Protein AF-A0A1S3Z7E6-F1 (afdb_monomer_lite)

pLDDT: mean 79.4, std 13.24, range [49.0, 94.94]

Radius of gyration: 28.26 Å; chains: 1; bounding box: 46×50×92 Å

Sequence (152 aa):
MVGDGINDTAALASAHVGIAIGGGVGAASDVSSIVLMNDRLSQLLDALELSRLTMKTVKQNLWWAFGYNIVGIPVAAGVLLPSTGTMLTPSIAGALMGLSSIGVMTNSLLLRLKFQSRQKEIHGPSVIVEIPSDASNSLNQEKLRHPYPTSR

Structure (mmCIF, N/CA/C/O backbone):
data_AF-A0A1S3Z7E6-F1
#
_entry.id   AF-A0A1S3Z7E6-F1
#
loop_
_atom_site.group_PDB
_atom_site.id
_atom_site.type_symbol
_atom_site.label_atom_id
_atom_site.label_alt_id
_atom_site.label_comp_id
_atom_site.label_asym_id
_atom_site.label_entity_id
_atom_site.label_seq_id
_atom_site.pdbx_PDB_ins_code
_atom_site.Cartn_x
_atom_site.Cartn_y
_atom_site.Cartn_z
_atom_site.occupancy
_atom_site.B_iso_or_equiv
_atom_site.auth_seq_id
_atom_site.auth_comp_id
_atom_site.auth_asym_id
_atom_site.auth_atom_id
_atom_site.pdbx_PDB_model_num
ATOM 1 N N . MET A 1 1 ? 2.845 3.544 -19.612 1.00 90.94 1 MET A N 1
ATOM 2 C CA . MET A 1 1 ? 3.680 3.335 -20.812 1.00 90.94 1 MET A CA 1
ATOM 3 C C . MET A 1 1 ? 5.091 3.013 -20.360 1.00 90.94 1 MET A C 1
ATOM 5 O O . MET A 1 1 ? 5.475 3.490 -19.299 1.00 90.94 1 MET A O 1
ATOM 9 N N . VAL A 1 2 ? 5.823 2.196 -21.116 1.00 91.75 2 VAL A N 1
ATOM 10 C CA . VAL A 1 2 ? 7.217 1.836 -20.827 1.00 91.75 2 VAL A CA 1
ATOM 11 C C . VAL A 1 2 ? 8.052 2.182 -22.054 1.00 91.75 2 VAL A C 1
ATOM 13 O O . VAL A 1 2 ? 7.619 1.853 -23.155 1.00 91.75 2 VAL A O 1
ATOM 16 N N . GLY A 1 3 ? 9.190 2.844 -21.872 1.00 90.00 3 GLY A N 1
ATOM 17 C CA . GLY A 1 3 ? 10.064 3.261 -22.971 1.00 90.00 3 GLY A CA 1
ATOM 18 C C . GLY A 1 3 ? 11.468 3.606 -22.485 1.00 90.00 3 GLY A C 1
ATOM 19 O O . GLY A 1 3 ? 11.727 3.622 -21.282 1.00 90.00 3 GLY A O 1
ATOM 20 N N . ASP A 1 4 ? 12.376 3.880 -23.414 1.00 86.69 4 ASP A N 1
ATOM 21 C CA . ASP A 1 4 ? 13.733 4.369 -23.113 1.00 86.69 4 ASP A CA 1
ATOM 22 C C . ASP A 1 4 ? 13.773 5.898 -22.912 1.00 86.69 4 ASP A C 1
ATOM 24 O O . ASP A 1 4 ? 14.660 6.431 -22.249 1.00 86.69 4 ASP A O 1
ATOM 28 N N . GLY 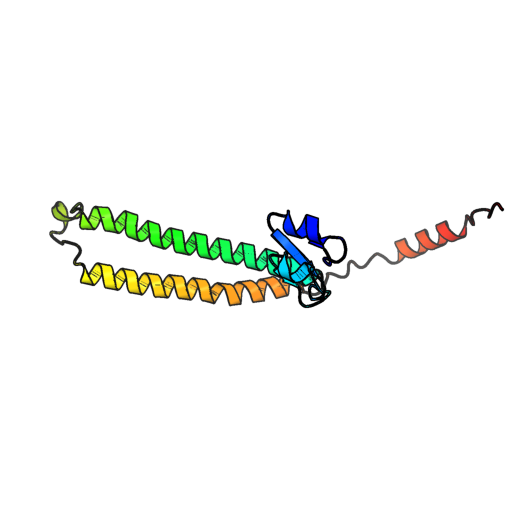A 1 5 ? 12.759 6.587 -23.449 1.00 83.88 5 GLY A N 1
ATOM 29 C CA . GLY A 1 5 ? 12.562 8.032 -23.406 1.00 83.88 5 GLY A CA 1
ATOM 30 C C . GLY A 1 5 ? 13.501 8.837 -24.310 1.00 83.88 5 GLY A C 1
ATOM 31 O O . GLY A 1 5 ? 13.719 10.021 -24.059 1.00 83.88 5 GLY A O 1
ATOM 32 N N . ILE A 1 6 ? 14.010 8.224 -25.386 1.00 83.44 6 ILE A N 1
ATOM 33 C CA . ILE A 1 6 ? 14.637 8.955 -26.500 1.00 83.44 6 ILE A CA 1
ATOM 34 C C . ILE A 1 6 ? 13.552 9.443 -27.466 1.00 83.44 6 ILE A C 1
ATOM 36 O O . ILE A 1 6 ? 13.448 10.635 -27.743 1.00 83.44 6 ILE A O 1
ATOM 40 N N . ASN A 1 7 ? 12.711 8.520 -27.941 1.00 88.00 7 ASN A N 1
ATOM 41 C CA . ASN A 1 7 ? 11.605 8.817 -28.866 1.00 88.00 7 ASN A CA 1
ATOM 42 C C . ASN A 1 7 ? 10.231 8.773 -28.180 1.00 88.00 7 ASN A C 1
ATOM 44 O O . ASN A 1 7 ? 9.234 9.259 -28.712 1.00 88.00 7 ASN A O 1
ATOM 48 N N . ASP A 1 8 ? 10.197 8.224 -26.969 1.00 90.44 8 ASP A N 1
ATOM 49 C CA . ASP A 1 8 ? 8.975 7.873 -26.253 1.00 90.44 8 ASP A CA 1
ATOM 50 C C . ASP A 1 8 ? 8.548 8.934 -25.226 1.00 90.44 8 ASP A C 1
ATOM 52 O O . ASP A 1 8 ? 7.542 8.774 -24.540 1.00 90.44 8 ASP A O 1
ATOM 56 N N . THR A 1 9 ? 9.284 10.040 -25.108 1.00 89.75 9 THR A N 1
ATOM 57 C CA . THR A 1 9 ? 9.144 11.045 -24.038 1.00 89.75 9 THR A CA 1
ATOM 58 C C . THR A 1 9 ? 7.748 11.651 -23.954 1.00 89.75 9 THR A C 1
ATOM 60 O O . THR A 1 9 ? 7.174 11.724 -22.870 1.00 89.75 9 THR A O 1
ATOM 63 N N . ALA A 1 10 ? 7.161 12.048 -25.088 1.00 91.25 10 ALA A N 1
ATOM 64 C CA . ALA A 1 10 ? 5.819 12.635 -25.103 1.00 91.25 10 ALA A CA 1
ATOM 65 C C . ALA A 1 10 ? 4.762 11.636 -24.616 1.00 91.25 10 ALA A C 1
ATOM 67 O O . ALA A 1 10 ? 3.853 11.985 -23.860 1.00 91.25 10 ALA A O 1
ATOM 68 N N . ALA A 1 11 ? 4.905 10.372 -25.008 1.00 92.69 11 ALA A N 1
ATOM 69 C CA . ALA A 1 11 ? 3.946 9.354 -24.637 1.00 92.69 11 ALA A CA 1
ATOM 70 C C . ALA A 1 11 ? 4.205 8.808 -23.208 1.00 92.69 11 ALA A C 1
ATOM 72 O O . ALA A 1 11 ? 3.237 8.519 -22.501 1.00 92.69 11 ALA A O 1
ATOM 73 N N . LEU A 1 12 ? 5.451 8.832 -22.701 1.00 92.75 12 LEU A N 1
ATOM 74 C CA . LEU A 1 12 ? 5.775 8.664 -21.274 1.00 92.75 12 LEU A CA 1
ATOM 75 C C . LEU A 1 12 ? 5.132 9.759 -20.413 1.00 92.75 12 LEU A C 1
ATOM 77 O O . LEU A 1 12 ? 4.505 9.428 -19.410 1.00 92.75 12 LEU A O 1
ATOM 81 N N . ALA A 1 13 ? 5.231 11.025 -20.830 1.00 91.75 13 ALA A N 1
ATOM 82 C CA . ALA A 1 13 ? 4.648 12.168 -20.124 1.00 91.75 13 ALA A CA 1
ATOM 83 C C . ALA A 1 13 ? 3.111 1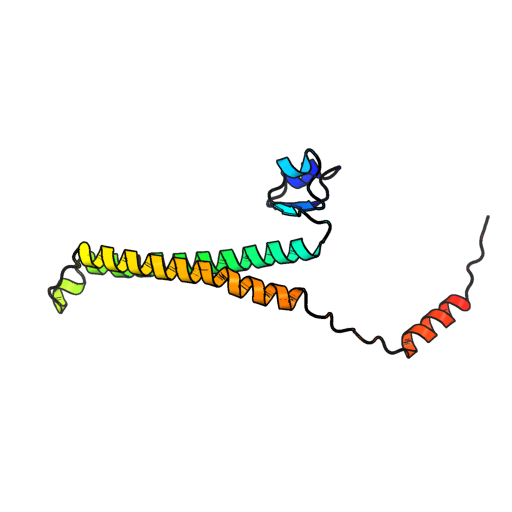2.126 -20.094 1.00 91.75 13 ALA A C 1
ATOM 85 O O . ALA A 1 13 ? 2.490 12.530 -19.115 1.00 91.75 13 ALA A O 1
ATOM 86 N N . SER A 1 14 ? 2.484 11.626 -21.164 1.00 94.38 14 SER A N 1
ATOM 87 C CA . SER A 1 14 ? 1.022 11.505 -21.249 1.00 94.38 14 SER A CA 1
ATOM 88 C C . SER A 1 14 ? 0.447 10.302 -20.491 1.00 94.38 14 SER A C 1
ATOM 90 O O . SER A 1 14 ? -0.767 10.198 -20.306 1.00 94.38 14 SER A O 1
ATOM 92 N N . ALA A 1 15 ? 1.290 9.350 -20.088 1.00 94.94 15 ALA A N 1
ATOM 93 C CA . ALA A 1 15 ? 0.827 8.126 -19.460 1.00 94.94 15 ALA A CA 1
ATOM 94 C C . ALA A 1 15 ? 0.437 8.362 -17.995 1.00 94.94 15 ALA A C 1
ATOM 96 O O . ALA A 1 15 ? 1.132 9.051 -17.260 1.00 94.94 15 ALA A O 1
ATOM 97 N N . HIS A 1 16 ? -0.604 7.662 -17.527 1.00 94.81 16 HIS A N 1
ATOM 98 C CA . HIS A 1 16 ? -0.959 7.631 -16.098 1.00 94.81 16 HIS A CA 1
ATOM 99 C C . HIS A 1 16 ? 0.220 7.226 -15.202 1.00 94.81 16 HIS A C 1
ATOM 101 O O . HIS A 1 16 ? 0.338 7.689 -14.074 1.00 94.81 16 HIS A O 1
ATOM 107 N N . VAL A 1 17 ? 1.067 6.329 -15.715 1.00 94.25 17 VAL A N 1
ATOM 108 C CA . VAL A 1 17 ? 2.356 5.964 -15.130 1.00 94.25 17 VAL A CA 1
ATOM 109 C C . VAL A 1 17 ? 3.335 5.763 -16.288 1.00 94.25 17 VAL A C 1
ATOM 111 O O . VAL A 1 17 ? 3.174 4.831 -17.092 1.00 94.25 17 VAL A O 1
ATOM 114 N N . GLY A 1 18 ? 4.310 6.662 -16.407 1.00 93.62 18 GLY A N 1
ATOM 115 C CA . GLY A 1 18 ? 5.431 6.552 -17.342 1.00 93.62 18 GLY A CA 1
ATOM 116 C C . GLY A 1 18 ? 6.609 5.846 -16.675 1.00 93.62 18 GLY A C 1
ATOM 117 O O . GLY A 1 18 ? 7.004 6.236 -15.577 1.00 93.62 18 GLY A O 1
ATOM 118 N N . ILE A 1 19 ? 7.153 4.806 -17.312 1.00 93.25 19 ILE A N 1
ATOM 119 C CA . ILE A 1 19 ? 8.279 4.025 -16.785 1.00 93.25 19 ILE A CA 1
ATOM 120 C C . ILE A 1 19 ? 9.435 4.068 -17.785 1.00 93.25 19 ILE A C 1
ATOM 122 O O . ILE A 1 19 ? 9.308 3.537 -18.888 1.00 93.25 19 ILE A O 1
ATOM 126 N N . ALA A 1 20 ? 10.543 4.692 -17.394 1.00 92.50 20 ALA A N 1
ATOM 127 C CA . ALA A 1 20 ? 11.767 4.743 -18.186 1.00 92.50 20 ALA A CA 1
ATOM 128 C C . ALA A 1 20 ? 12.680 3.547 -17.862 1.00 92.50 20 ALA A C 1
ATOM 130 O O . ALA A 1 20 ? 12.816 3.175 -16.694 1.00 92.50 20 ALA A O 1
ATOM 131 N N . ILE A 1 21 ? 13.311 2.948 -18.875 1.00 89.38 21 ILE A N 1
ATOM 132 C CA . ILE A 1 21 ? 14.299 1.859 -18.732 1.00 89.38 21 ILE A CA 1
ATOM 133 C C . ILE A 1 21 ? 15.712 2.384 -19.034 1.00 89.38 21 ILE A C 1
ATOM 135 O O . ILE A 1 21 ? 15.865 3.355 -19.770 1.00 89.38 21 ILE A O 1
ATOM 139 N N . GLY A 1 22 ? 16.742 1.762 -18.450 1.00 79.62 22 GLY A N 1
ATOM 140 C CA . GLY A 1 22 ? 18.135 1.998 -18.850 1.00 79.62 22 GLY A CA 1
ATOM 141 C C . GLY A 1 22 ? 18.746 3.273 -18.288 1.00 79.62 22 GLY A C 1
ATOM 142 O O . GLY A 1 22 ? 19.600 3.891 -18.915 1.00 79.62 22 GLY A O 1
ATOM 143 N N . GLY A 1 23 ? 18.292 3.695 -17.105 1.00 70.50 23 GLY A N 1
ATOM 144 C CA . GLY A 1 23 ? 18.806 4.883 -16.425 1.00 70.50 23 GLY A CA 1
ATOM 145 C C . GLY A 1 23 ? 18.155 6.200 -16.849 1.00 70.50 23 GLY A C 1
ATOM 146 O O . GLY A 1 23 ? 18.430 7.210 -16.210 1.00 70.50 23 GLY A O 1
ATOM 147 N N . GLY A 1 24 ? 17.263 6.193 -17.851 1.00 66.44 24 GLY A N 1
ATOM 148 C CA . GLY A 1 24 ? 16.477 7.364 -18.252 1.00 66.44 24 GLY A CA 1
ATOM 149 C C . GLY A 1 24 ? 17.355 8.537 -18.684 1.00 66.44 24 GLY A C 1
ATOM 150 O O . GLY A 1 24 ? 17.406 9.561 -18.013 1.00 66.44 24 GLY A O 1
ATOM 151 N N . VAL A 1 25 ? 18.077 8.391 -19.793 1.00 69.12 25 VAL A N 1
ATOM 152 C CA . VAL A 1 25 ? 18.991 9.438 -20.267 1.00 69.12 25 VAL A CA 1
ATOM 153 C C . VAL A 1 25 ? 18.198 10.624 -20.833 1.00 69.12 25 VAL A C 1
ATOM 155 O O . VAL A 1 25 ? 17.326 10.457 -21.683 1.00 69.12 25 VAL A O 1
ATOM 158 N N . GLY A 1 26 ? 18.527 11.840 -20.394 1.00 77.75 26 GLY A N 1
ATOM 159 C CA . GLY A 1 26 ? 17.940 13.074 -20.923 1.00 77.75 26 GLY A CA 1
ATOM 160 C C . GLY A 1 26 ? 16.506 13.311 -20.446 1.00 77.75 26 GLY A C 1
ATOM 161 O O . GLY A 1 26 ? 16.202 13.161 -19.271 1.00 77.75 26 GLY A O 1
ATOM 162 N N . ALA A 1 27 ? 15.609 13.693 -21.356 1.00 78.75 27 ALA A N 1
ATOM 163 C CA . ALA A 1 27 ? 14.242 14.096 -21.006 1.00 78.75 27 ALA A CA 1
ATOM 164 C C . ALA A 1 27 ? 13.376 12.954 -20.428 1.00 78.75 27 ALA A C 1
ATOM 166 O O . ALA A 1 27 ? 12.325 13.216 -19.847 1.00 78.75 27 ALA A O 1
ATOM 167 N N . ALA A 1 28 ? 13.809 11.697 -20.572 1.00 83.00 28 ALA A N 1
ATOM 168 C CA . ALA A 1 28 ? 13.134 10.504 -20.069 1.00 83.00 28 ALA A CA 1
ATOM 169 C C . ALA A 1 28 ? 12.984 10.481 -18.539 1.00 83.00 28 ALA A C 1
ATOM 171 O O . ALA A 1 28 ? 11.907 10.163 -18.025 1.00 83.00 28 ALA A O 1
ATOM 172 N N . SER A 1 29 ? 14.054 10.806 -17.803 1.00 86.00 29 SER A N 1
ATOM 173 C CA . SER A 1 29 ? 14.047 10.810 -16.335 1.00 86.00 29 SER A CA 1
ATOM 174 C C . SER A 1 29 ? 13.125 11.879 -15.770 1.00 86.00 29 SER A C 1
ATOM 176 O O . SER A 1 29 ? 12.496 11.657 -14.742 1.00 86.00 29 SER A O 1
ATOM 178 N N . ASP A 1 30 ? 13.025 13.012 -16.461 1.00 87.69 30 ASP A N 1
ATOM 179 C CA . ASP A 1 30 ? 12.306 14.186 -15.969 1.00 87.69 30 ASP A CA 1
ATOM 180 C C . ASP A 1 30 ? 10.790 14.033 -16.100 1.00 87.69 30 ASP A C 1
ATOM 182 O O . ASP A 1 30 ? 10.035 14.557 -15.282 1.00 87.69 30 ASP A O 1
ATOM 186 N N . VAL A 1 31 ? 10.331 13.309 -17.126 1.00 90.50 31 VAL A N 1
ATOM 187 C CA . VAL A 1 31 ? 8.895 13.124 -17.388 1.00 90.50 31 VAL A CA 1
ATOM 188 C C . VAL A 1 31 ? 8.338 11.806 -16.859 1.00 90.50 31 VAL A C 1
ATOM 190 O O . VAL A 1 31 ? 7.120 11.650 -16.765 1.00 90.50 31 VAL A O 1
ATOM 193 N N . SER A 1 32 ? 9.192 10.827 -16.557 1.00 91.12 32 SER A N 1
ATOM 194 C CA . SER A 1 32 ? 8.747 9.507 -16.106 1.00 91.12 32 SER A CA 1
ATOM 195 C C . SER A 1 32 ? 8.476 9.475 -14.600 1.00 91.12 32 SER A C 1
ATOM 197 O O . SER A 1 32 ? 9.141 10.120 -13.797 1.00 91.12 32 SER A O 1
ATOM 199 N N . SER A 1 33 ? 7.475 8.694 -14.193 1.00 92.31 33 SER A N 1
ATOM 200 C CA . SER A 1 33 ? 7.124 8.508 -12.778 1.00 92.31 33 SER A CA 1
ATOM 201 C C . SER A 1 33 ? 8.038 7.496 -12.084 1.00 92.31 33 SER A C 1
ATOM 203 O O . SER A 1 33 ? 8.165 7.503 -10.861 1.00 92.31 33 SER A O 1
ATOM 205 N N . ILE A 1 34 ? 8.617 6.573 -12.857 1.00 92.19 34 ILE A N 1
ATOM 206 C CA . ILE A 1 34 ? 9.504 5.510 -12.385 1.00 92.19 34 ILE A CA 1
ATOM 207 C C . ILE A 1 34 ? 10.656 5.384 -13.381 1.00 92.19 34 ILE A C 1
ATOM 209 O O . ILE A 1 34 ? 10.418 5.210 -14.574 1.00 92.19 34 ILE A O 1
ATOM 213 N N . VAL A 1 35 ? 11.891 5.394 -12.884 1.00 91.94 35 VAL A N 1
ATOM 214 C CA . VAL A 1 35 ? 13.097 5.146 -13.685 1.00 91.94 35 VAL A CA 1
ATOM 215 C C . VAL A 1 35 ? 13.742 3.849 -13.210 1.00 91.94 35 VAL A C 1
ATOM 217 O O . VAL A 1 35 ? 14.137 3.730 -12.049 1.00 91.94 35 VAL A O 1
ATOM 220 N N . LEU A 1 36 ? 13.854 2.865 -14.102 1.00 91.12 36 LEU A N 1
ATOM 221 C CA . LEU A 1 36 ? 14.611 1.643 -13.851 1.00 91.12 36 LEU A CA 1
ATOM 222 C C . LEU A 1 36 ? 16.092 1.917 -14.118 1.00 91.12 36 LEU A C 1
ATOM 224 O O . LEU A 1 36 ? 16.487 2.287 -15.223 1.00 91.12 36 LEU A O 1
ATOM 228 N N . MET A 1 37 ? 16.913 1.737 -13.085 1.00 87.75 37 MET A N 1
ATOM 229 C CA . MET A 1 37 ? 18.350 2.032 -13.133 1.00 87.75 37 MET A CA 1
ATOM 230 C C . MET A 1 37 ? 19.139 1.038 -13.991 1.00 87.75 37 MET A C 1
ATOM 232 O O . MET A 1 37 ? 20.206 1.378 -14.491 1.00 87.75 37 MET A O 1
ATOM 236 N N . ASN A 1 38 ? 18.638 -0.186 -14.172 1.00 83.25 38 ASN A N 1
ATOM 237 C CA . ASN A 1 38 ? 19.275 -1.197 -15.009 1.00 83.25 38 ASN A CA 1
ATOM 238 C C . ASN A 1 38 ? 18.401 -1.517 -16.223 1.00 83.25 38 ASN A C 1
ATOM 240 O O . ASN A 1 38 ? 17.174 -1.491 -16.140 1.00 83.25 38 ASN A O 1
ATOM 244 N N . ASP A 1 39 ? 19.032 -1.977 -17.303 1.00 81.69 39 ASP A N 1
ATOM 245 C CA . ASP A 1 39 ? 18.364 -2.541 -18.486 1.00 81.69 39 ASP A CA 1
ATOM 246 C C . ASP A 1 39 ? 17.806 -3.953 -18.244 1.00 81.69 39 ASP A C 1
ATOM 248 O O . ASP A 1 39 ? 18.015 -4.890 -19.013 1.00 81.69 39 ASP A O 1
ATOM 252 N N . ARG A 1 40 ? 17.109 -4.150 -17.121 1.00 84.88 40 ARG A N 1
ATOM 253 C CA . ARG A 1 40 ? 16.463 -5.422 -16.789 1.00 84.88 40 ARG A CA 1
ATOM 254 C C . ARG A 1 40 ? 14.964 -5.228 -16.721 1.00 84.88 40 ARG A C 1
ATOM 256 O O . ARG A 1 40 ? 14.444 -4.697 -15.744 1.00 84.88 40 ARG A O 1
ATOM 263 N N . LEU A 1 41 ? 14.263 -5.773 -17.713 1.00 85.00 41 LEU A N 1
ATOM 264 C CA . LEU A 1 41 ? 12.801 -5.756 -1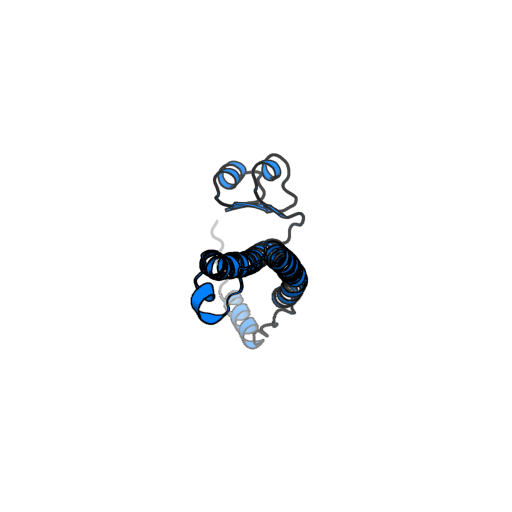7.749 1.00 85.00 41 LEU A CA 1
ATOM 265 C C . LEU A 1 41 ? 12.177 -6.485 -16.544 1.00 85.00 41 LEU A C 1
ATOM 267 O O . LEU A 1 41 ? 11.045 -6.201 -16.174 1.00 85.00 41 LEU A O 1
ATOM 271 N N . SER A 1 42 ? 12.916 -7.372 -15.869 1.00 86.69 42 SER A N 1
ATOM 272 C CA . SER A 1 42 ? 12.444 -8.009 -14.635 1.00 86.69 42 SER A CA 1
ATOM 273 C C . SER A 1 42 ? 12.205 -7.011 -13.489 1.00 86.69 42 SER A C 1
ATOM 275 O O . SER A 1 42 ? 11.296 -7.219 -12.689 1.00 86.69 42 SER A O 1
ATOM 277 N N . GLN A 1 43 ? 12.921 -5.878 -13.454 1.00 87.94 43 GLN A N 1
ATOM 278 C CA . GLN A 1 43 ? 12.698 -4.821 -12.457 1.00 87.94 43 GLN A CA 1
ATOM 279 C C . GLN A 1 43 ? 11.336 -4.133 -12.624 1.00 87.94 43 GLN A C 1
ATOM 281 O O . GLN A 1 43 ? 10.774 -3.628 -11.652 1.00 87.94 43 GLN A O 1
ATOM 286 N N . LEU A 1 44 ? 10.766 -4.147 -13.834 1.00 90.94 44 LEU A N 1
ATOM 287 C CA . LEU A 1 44 ? 9.409 -3.657 -14.068 1.00 90.94 44 LEU A CA 1
ATOM 288 C C . LEU A 1 44 ? 8.384 -4.502 -13.301 1.00 90.94 44 LEU A C 1
ATOM 290 O O . LEU A 1 44 ? 7.464 -3.957 -12.690 1.00 90.94 44 LEU A O 1
ATOM 294 N N . LEU A 1 45 ? 8.551 -5.829 -13.308 1.00 90.75 45 LEU A N 1
ATOM 295 C CA . LEU A 1 45 ? 7.673 -6.741 -12.571 1.00 90.75 45 LEU A CA 1
ATOM 296 C C . LEU A 1 45 ? 7.801 -6.521 -11.062 1.00 90.75 45 LEU A C 1
ATOM 298 O O . LEU A 1 45 ? 6.785 -6.440 -10.372 1.00 90.75 45 LEU A O 1
ATOM 302 N N . ASP A 1 46 ? 9.029 -6.342 -10.575 1.00 90.69 46 ASP A N 1
ATOM 303 C CA . ASP A 1 46 ? 9.300 -6.020 -9.173 1.00 90.69 46 ASP A CA 1
ATOM 304 C C . ASP A 1 46 ? 8.612 -4.716 -8.742 1.00 90.69 46 ASP A C 1
ATOM 306 O O . ASP A 1 46 ? 7.952 -4.680 -7.703 1.00 90.69 46 ASP A O 1
ATOM 310 N N . ALA A 1 47 ? 8.703 -3.654 -9.550 1.00 91.31 47 ALA A N 1
ATOM 311 C CA . ALA A 1 47 ? 8.061 -2.373 -9.260 1.00 91.31 47 ALA A CA 1
ATOM 312 C C . ALA A 1 47 ? 6.526 -2.489 -9.196 1.00 91.31 47 ALA A C 1
ATOM 314 O O . ALA A 1 47 ? 5.887 -1.929 -8.298 1.00 91.31 47 ALA A O 1
ATOM 315 N N . LEU A 1 48 ? 5.924 -3.251 -10.115 1.00 92.12 48 LEU A N 1
ATOM 316 C CA . LEU A 1 48 ? 4.479 -3.491 -10.133 1.00 92.12 48 LEU A CA 1
ATOM 317 C C . LEU A 1 48 ? 4.017 -4.321 -8.929 1.00 92.12 48 LEU A C 1
ATOM 319 O O . LEU A 1 48 ? 2.998 -3.997 -8.312 1.00 92.12 48 LEU A O 1
ATOM 323 N N . GLU A 1 49 ? 4.753 -5.372 -8.570 1.00 91.75 49 GLU A N 1
ATOM 324 C CA . GLU A 1 49 ? 4.418 -6.207 -7.415 1.00 91.75 49 GLU A CA 1
ATOM 325 C C . GLU A 1 49 ? 4.586 -5.430 -6.104 1.00 91.75 49 GLU A C 1
ATOM 327 O O . GLU A 1 49 ? 3.707 -5.468 -5.238 1.00 91.75 49 GLU A O 1
ATOM 332 N N . LEU A 1 50 ? 5.655 -4.636 -5.981 1.00 92.94 50 LEU A N 1
ATOM 333 C CA . LEU A 1 50 ? 5.862 -3.750 -4.840 1.00 92.94 50 LEU A CA 1
ATOM 334 C C . LEU A 1 50 ? 4.709 -2.753 -4.689 1.00 92.94 50 LEU A C 1
ATOM 336 O O . LEU A 1 50 ? 4.189 -2.580 -3.584 1.00 92.94 50 LEU A O 1
ATOM 340 N N . SER A 1 51 ? 4.270 -2.133 -5.787 1.00 93.81 51 SER A N 1
ATOM 341 C CA . SER A 1 51 ? 3.120 -1.223 -5.794 1.00 93.81 51 SER A CA 1
ATOM 342 C C . SER A 1 51 ? 1.854 -1.910 -5.271 1.00 93.81 51 SER A C 1
ATOM 344 O O . SER A 1 51 ? 1.217 -1.419 -4.335 1.00 93.81 51 SER A O 1
ATOM 346 N N . ARG A 1 52 ? 1.527 -3.105 -5.784 1.00 93.25 52 ARG A N 1
ATOM 347 C CA . ARG A 1 52 ? 0.356 -3.882 -5.339 1.00 93.25 52 ARG A CA 1
ATOM 348 C C . ARG A 1 52 ? 0.404 -4.217 -3.854 1.00 93.25 52 ARG A C 1
ATOM 350 O O . ARG A 1 52 ? -0.595 -4.045 -3.150 1.00 93.25 52 ARG A O 1
ATOM 357 N N . LEU A 1 53 ? 1.548 -4.697 -3.371 1.00 92.44 53 LEU A N 1
ATOM 358 C CA . LEU A 1 53 ? 1.716 -5.050 -1.965 1.00 92.44 53 LEU A CA 1
ATOM 359 C C . LEU A 1 53 ? 1.623 -3.811 -1.067 1.00 92.44 53 LEU A C 1
ATOM 361 O O . LEU A 1 53 ? 0.953 -3.860 -0.034 1.00 92.44 53 LEU A O 1
ATOM 365 N N . THR A 1 54 ? 2.208 -2.689 -1.490 1.00 92.75 54 THR A N 1
ATOM 366 C CA . THR A 1 54 ? 2.101 -1.401 -0.790 1.00 92.75 54 THR A CA 1
ATOM 367 C C . THR A 1 54 ? 0.642 -0.972 -0.679 1.00 92.75 54 THR A C 1
ATOM 369 O O . THR A 1 54 ? 0.162 -0.665 0.411 1.00 92.75 54 THR A O 1
ATOM 372 N N . MET A 1 55 ? -0.112 -1.049 -1.778 1.00 94.81 55 MET A N 1
ATOM 373 C CA . MET A 1 55 ? -1.536 -0.719 -1.795 1.00 94.81 55 MET A CA 1
ATOM 374 C C . MET A 1 55 ? -2.397 -1.630 -0.938 1.00 94.81 55 MET A C 1
ATOM 376 O O . MET A 1 55 ? -3.343 -1.158 -0.303 1.00 94.81 55 MET A O 1
ATOM 380 N N . LYS A 1 56 ? -2.051 -2.912 -0.837 1.00 93.12 56 LYS A N 1
ATOM 381 C CA . LYS A 1 56 ? -2.700 -3.821 0.108 1.00 93.12 56 LYS A CA 1
ATOM 382 C C . LYS A 1 56 ? -2.443 -3.399 1.557 1.00 93.12 56 LYS A C 1
ATOM 384 O O . LYS A 1 56 ? -3.393 -3.326 2.334 1.00 93.12 56 LYS A O 1
ATOM 389 N N . THR A 1 57 ? -1.198 -3.083 1.907 1.00 91.06 57 THR A N 1
ATOM 390 C CA . THR A 1 57 ? -0.821 -2.634 3.256 1.00 91.06 57 THR A CA 1
ATOM 391 C C . THR A 1 57 ? -1.506 -1.318 3.624 1.00 91.06 57 THR A C 1
ATOM 393 O O . THR A 1 57 ? -2.084 -1.217 4.703 1.00 91.06 57 THR A O 1
ATOM 396 N N . VAL A 1 58 ? -1.537 -0.337 2.717 1.00 91.12 58 VAL A N 1
ATOM 397 C CA . VAL A 1 58 ? -2.234 0.940 2.946 1.00 91.12 58 VAL A CA 1
ATOM 398 C C . VAL A 1 58 ? -3.724 0.721 3.193 1.00 91.12 58 VAL A C 1
ATOM 400 O O . VAL A 1 58 ? -4.256 1.253 4.162 1.00 91.12 58 VAL A O 1
ATOM 403 N N . LYS A 1 59 ? -4.395 -0.112 2.384 1.00 93.31 59 LYS A N 1
ATOM 404 C CA . LYS A 1 59 ? -5.814 -0.441 2.599 1.00 93.31 59 LYS A CA 1
ATOM 405 C C . LYS A 1 59 ? -6.055 -1.087 3.963 1.00 93.31 59 LYS A C 1
ATOM 407 O O . LYS A 1 59 ? -7.025 -0.735 4.620 1.00 93.31 59 LYS A O 1
ATOM 412 N N . GLN A 1 60 ? -5.176 -1.987 4.407 1.00 89.75 60 GLN A N 1
ATOM 413 C CA . GLN A 1 60 ? -5.266 -2.610 5.734 1.00 89.75 60 GLN A CA 1
ATOM 414 C C . GLN A 1 60 ? -5.089 -1.590 6.863 1.00 89.75 60 GLN A C 1
ATOM 416 O O . GLN A 1 60 ? -5.888 -1.567 7.795 1.00 89.75 60 GLN A O 1
ATOM 421 N N . ASN A 1 61 ? -4.074 -0.729 6.763 1.00 90.44 61 ASN A N 1
ATOM 422 C CA . ASN A 1 61 ? -3.810 0.312 7.755 1.00 90.44 61 ASN A CA 1
ATOM 423 C C . ASN A 1 61 ? -4.994 1.283 7.861 1.00 90.44 61 ASN A C 1
ATOM 425 O O . ASN A 1 61 ? -5.417 1.641 8.958 1.00 90.44 61 ASN A O 1
ATOM 429 N N . LEU A 1 62 ? -5.571 1.656 6.717 1.00 90.56 62 LEU A N 1
ATOM 430 C CA . LEU A 1 62 ? -6.731 2.535 6.656 1.00 90.56 62 LEU A CA 1
ATOM 431 C C . LEU A 1 62 ? -7.986 1.867 7.242 1.00 90.56 62 LEU A C 1
ATOM 433 O O . LEU A 1 62 ? -8.759 2.522 7.934 1.00 90.56 62 LEU A O 1
ATOM 437 N N . TRP A 1 63 ? -8.157 0.558 7.036 1.00 91.25 63 TRP A N 1
ATOM 438 C CA . TRP A 1 63 ? -9.248 -0.214 7.635 1.00 91.25 63 TRP A CA 1
ATOM 439 C C . TRP A 1 63 ? -9.182 -0.202 9.167 1.00 91.25 63 TRP A C 1
ATOM 441 O O . TRP A 1 63 ? -10.197 0.016 9.822 1.00 91.25 63 TRP A O 1
ATOM 451 N N . TRP A 1 64 ? -7.986 -0.358 9.745 1.00 84.75 64 TRP A N 1
ATOM 452 C CA . TRP A 1 64 ? -7.781 -0.240 11.193 1.00 84.75 64 TRP A CA 1
ATOM 453 C C . TRP A 1 64 ? -8.038 1.176 11.708 1.00 84.75 64 TRP A C 1
ATOM 455 O O . TRP A 1 64 ? -8.705 1.343 12.730 1.00 84.75 64 TRP A O 1
ATOM 465 N N . ALA A 1 65 ? -7.558 2.192 10.986 1.00 85.19 65 ALA A N 1
ATOM 466 C CA . ALA A 1 65 ? -7.777 3.588 11.346 1.00 85.19 65 ALA A CA 1
ATOM 467 C C . ALA A 1 65 ? -9.272 3.945 11.366 1.00 85.19 65 ALA A C 1
ATOM 469 O O . ALA A 1 65 ? -9.755 4.532 12.335 1.00 85.19 65 ALA A O 1
ATOM 470 N N . PHE A 1 66 ? -10.031 3.557 10.338 1.00 88.06 66 PHE A N 1
ATOM 471 C CA . PHE A 1 66 ? -11.478 3.773 10.320 1.00 88.06 66 PHE A CA 1
ATOM 472 C C . PHE A 1 66 ? -12.208 2.895 11.331 1.00 88.06 66 PHE A C 1
ATOM 474 O O . PHE A 1 66 ? -13.087 3.401 12.017 1.00 88.06 66 PHE A O 1
ATOM 481 N N . GLY A 1 67 ? -11.834 1.623 11.481 1.00 87.19 67 GLY A N 1
ATOM 482 C CA . GLY A 1 67 ? -12.465 0.709 12.434 1.00 87.19 67 GLY A CA 1
ATOM 483 C C . GLY A 1 67 ? -12.397 1.229 13.870 1.00 87.19 67 GLY A C 1
ATOM 484 O O . GLY A 1 67 ? -13.415 1.271 14.558 1.00 87.19 67 GLY A O 1
ATOM 485 N N . TYR A 1 68 ? -11.229 1.718 14.297 1.00 82.75 68 TYR A N 1
ATOM 486 C CA . TYR A 1 68 ? -11.086 2.339 15.613 1.00 82.75 68 TYR A CA 1
ATOM 487 C C . TYR A 1 68 ? -11.947 3.599 15.758 1.00 82.75 68 TYR A C 1
ATOM 489 O O . TYR A 1 68 ? -12.613 3.755 16.774 1.00 82.75 68 TYR A O 1
ATOM 497 N N . ASN A 1 69 ? -11.983 4.481 14.753 1.00 85.19 69 ASN A N 1
ATOM 498 C CA . ASN A 1 69 ? -12.790 5.704 14.818 1.00 85.19 69 ASN A CA 1
ATOM 499 C C . ASN A 1 69 ? -14.300 5.417 14.812 1.00 85.19 69 ASN A C 1
ATOM 501 O O . ASN A 1 69 ? -15.042 6.034 15.572 1.00 85.19 69 ASN A O 1
ATOM 505 N N . ILE A 1 70 ? -14.756 4.454 14.007 1.00 89.44 70 ILE A N 1
ATOM 506 C CA . ILE A 1 70 ? -16.164 4.036 13.937 1.00 89.44 70 ILE A CA 1
ATOM 507 C C . ILE A 1 70 ? -16.636 3.476 15.278 1.00 89.44 70 ILE A C 1
ATOM 509 O O . ILE A 1 70 ? -17.781 3.703 15.646 1.00 89.44 70 ILE A O 1
ATOM 513 N N . VAL A 1 71 ? -15.778 2.770 16.019 1.00 84.31 71 VAL A N 1
ATOM 514 C CA . VAL A 1 71 ? -16.108 2.277 17.365 1.00 84.31 71 VAL A CA 1
ATOM 515 C C . VAL A 1 71 ? -15.929 3.379 18.412 1.00 84.31 71 VAL A C 1
ATOM 517 O O . VAL A 1 71 ? -16.784 3.563 19.272 1.00 84.31 71 VAL A O 1
ATOM 520 N N . GLY A 1 72 ? -14.846 4.149 18.329 1.00 81.06 72 GLY A N 1
ATOM 521 C CA . GLY A 1 72 ? -14.477 5.166 19.310 1.00 81.06 72 GLY A CA 1
ATOM 522 C C . GLY A 1 72 ? -15.451 6.340 19.378 1.00 81.06 72 GLY A C 1
ATOM 523 O O . GLY A 1 72 ? -15.753 6.799 20.476 1.00 81.06 72 GLY A O 1
ATOM 524 N N . ILE A 1 73 ? -15.989 6.799 18.241 1.00 84.75 73 ILE A N 1
ATOM 525 C CA . ILE A 1 73 ? -16.912 7.945 18.193 1.00 84.75 73 ILE A CA 1
ATOM 526 C C . ILE A 1 73 ? -18.236 7.647 18.928 1.00 84.75 73 ILE A C 1
ATOM 528 O O . ILE A 1 73 ? -18.575 8.419 19.822 1.00 84.75 73 ILE A O 1
ATOM 532 N N . PRO A 1 74 ? -18.975 6.550 18.655 1.00 82.50 74 PRO A N 1
ATOM 533 C CA . PRO A 1 74 ? -20.178 6.190 19.413 1.00 82.50 74 PRO A CA 1
ATOM 534 C C . PRO A 1 74 ? -19.913 5.966 20.903 1.00 82.50 74 PRO A C 1
ATOM 536 O O . PRO A 1 74 ? -20.724 6.351 21.746 1.00 82.50 74 PRO A O 1
ATOM 539 N N . VAL A 1 75 ? -18.766 5.369 21.243 1.00 79.31 75 VAL A N 1
ATOM 540 C CA . VAL A 1 75 ? -18.388 5.157 22.644 1.00 79.31 75 VAL A CA 1
ATOM 541 C C . VAL A 1 75 ? -18.169 6.502 23.348 1.00 79.31 75 VAL A C 1
ATOM 543 O O . VAL A 1 75 ? -18.706 6.715 24.433 1.00 79.31 75 VAL A O 1
ATOM 546 N N . ALA A 1 76 ? -17.442 7.430 22.720 1.00 76.00 76 ALA A N 1
ATOM 547 C CA . ALA A 1 76 ? -17.229 8.782 23.235 1.00 76.00 76 ALA A CA 1
ATOM 548 C C . ALA A 1 76 ? -18.523 9.615 23.270 1.00 76.00 76 ALA A C 1
ATOM 550 O O . ALA A 1 76 ? -18.706 10.419 24.180 1.00 76.00 76 ALA A O 1
ATOM 551 N N . ALA A 1 77 ? -19.443 9.382 22.329 1.00 80.12 77 ALA A N 1
ATOM 552 C CA . ALA A 1 77 ? -20.770 9.997 22.286 1.00 80.12 77 ALA A CA 1
ATOM 553 C C . ALA A 1 77 ? -21.726 9.478 23.379 1.00 80.12 77 ALA A C 1
ATOM 555 O O . ALA A 1 77 ? -22.846 9.970 23.494 1.00 80.12 77 ALA A O 1
ATOM 556 N N . GLY A 1 78 ? -21.297 8.509 24.197 1.00 72.12 78 GLY A N 1
ATOM 557 C CA . GLY A 1 78 ? -22.031 8.094 25.388 1.00 72.12 78 GLY A CA 1
ATOM 558 C C . GLY A 1 78 ? -22.927 6.872 25.207 1.00 72.12 78 GLY A C 1
ATOM 559 O O . GLY A 1 78 ? -23.722 6.582 26.095 1.00 72.12 78 GLY A O 1
ATOM 560 N N . VAL A 1 79 ? -22.779 6.100 24.122 1.00 75.06 79 VAL A N 1
ATOM 561 C CA . VAL A 1 79 ? -23.534 4.842 23.926 1.00 75.06 79 VAL A CA 1
ATOM 562 C C . VAL A 1 79 ? -23.311 3.840 25.071 1.00 75.06 79 VAL A C 1
ATOM 564 O O . VAL A 1 79 ? -24.203 3.061 25.389 1.00 75.06 79 VAL A O 1
ATOM 567 N N . LEU A 1 80 ? -22.148 3.878 25.730 1.00 67.00 80 LEU A N 1
ATOM 568 C CA . LEU A 1 80 ? -21.802 3.006 26.864 1.00 67.00 80 LEU A CA 1
ATOM 569 C C . LEU A 1 80 ? -22.142 3.587 28.248 1.00 67.00 80 LEU A C 1
ATOM 571 O O . LEU A 1 80 ? -21.959 2.895 29.255 1.00 67.00 80 LEU A O 1
ATOM 575 N N . LEU A 1 81 ? -22.669 4.817 28.323 1.00 62.91 81 LEU A N 1
ATOM 576 C CA . LEU A 1 81 ? -23.117 5.417 29.587 1.00 62.91 81 LEU A CA 1
ATOM 577 C C . LEU A 1 81 ? -24.206 4.592 30.299 1.00 62.91 81 LEU A C 1
ATOM 579 O O . LEU A 1 81 ? -24.068 4.412 31.508 1.00 62.91 81 LEU A O 1
ATOM 583 N N . PRO A 1 82 ? -25.235 4.042 29.615 1.00 63.28 82 PRO A N 1
ATOM 584 C CA . PRO A 1 82 ? -26.305 3.298 30.282 1.00 63.28 82 PRO A CA 1
ATOM 585 C C . PRO A 1 82 ? -25.851 1.970 30.900 1.00 63.28 82 PRO A C 1
ATOM 587 O O . PRO A 1 82 ? -26.489 1.488 31.829 1.00 63.28 82 PRO A O 1
ATOM 590 N N . SER A 1 83 ? -24.781 1.358 30.379 1.00 63.25 83 SER A N 1
ATOM 591 C CA . SER A 1 83 ? -24.340 0.014 30.773 1.00 63.25 83 SER A CA 1
ATOM 592 C C . SER A 1 83 ? -23.114 -0.006 31.683 1.00 63.25 83 SER A C 1
ATOM 594 O O . SER A 1 83 ? -22.993 -0.910 32.504 1.00 63.25 83 SER A O 1
ATOM 596 N N . THR A 1 84 ? -22.197 0.956 31.546 1.00 62.41 84 THR A N 1
ATOM 597 C CA . THR A 1 84 ? -20.863 0.853 32.173 1.00 62.41 84 THR A CA 1
ATOM 598 C C . THR A 1 84 ? -20.471 2.092 32.979 1.00 62.41 84 THR A C 1
ATOM 600 O O . THR A 1 84 ? -19.513 2.034 33.740 1.00 62.41 84 THR A O 1
ATOM 603 N N . GLY A 1 85 ? -21.178 3.223 32.835 1.00 62.97 85 GLY A N 1
ATOM 604 C CA . GLY A 1 85 ? -20.871 4.479 33.542 1.00 62.97 85 GLY A CA 1
ATOM 605 C C . GLY A 1 85 ? -19.513 5.112 33.192 1.00 62.97 85 GLY A C 1
ATOM 606 O O . GLY A 1 85 ? -19.146 6.144 33.748 1.00 62.97 85 GLY A O 1
ATOM 607 N N . THR A 1 86 ? -18.757 4.517 32.268 1.00 62.75 86 THR A N 1
ATOM 608 C CA . THR A 1 86 ? -17.424 4.966 31.866 1.00 62.75 86 THR A CA 1
ATOM 609 C C . THR A 1 86 ? -17.511 5.885 30.650 1.00 62.75 86 THR A C 1
ATOM 611 O O . THR A 1 86 ? -17.913 5.448 29.571 1.00 62.75 86 THR A O 1
ATOM 614 N N . MET A 1 87 ? -17.079 7.140 30.794 1.00 62.84 87 MET A N 1
ATOM 615 C CA .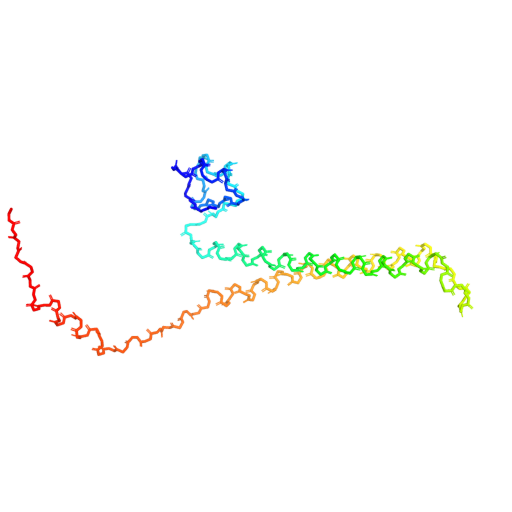 MET A 1 87 ? -16.706 7.972 29.646 1.00 62.84 87 MET A CA 1
ATOM 616 C C . MET A 1 87 ? -15.313 7.574 29.165 1.00 62.84 87 MET A C 1
ATOM 618 O O . MET A 1 87 ? -14.415 7.306 29.963 1.00 62.84 87 MET A O 1
ATOM 622 N N . LEU A 1 88 ? -15.124 7.549 27.849 1.00 65.75 88 LEU A N 1
ATOM 623 C CA . LEU A 1 88 ? -13.824 7.267 27.260 1.00 65.75 88 LEU A CA 1
ATOM 624 C C . LEU A 1 88 ? -12.911 8.481 27.484 1.00 65.75 88 LEU A C 1
ATOM 626 O O . LEU A 1 88 ? -13.081 9.527 26.861 1.00 65.75 88 LEU A O 1
ATOM 630 N N . THR A 1 89 ? -11.974 8.367 28.426 1.00 72.25 89 THR A N 1
ATOM 631 C CA . THR A 1 89 ? -11.066 9.464 28.778 1.00 72.25 89 THR A CA 1
ATOM 632 C C . THR A 1 89 ? -10.089 9.731 27.625 1.00 72.25 89 THR A C 1
ATOM 634 O O . THR A 1 89 ? -9.532 8.771 27.077 1.00 72.25 89 THR A O 1
ATOM 637 N N . PRO A 1 90 ? -9.795 11.001 27.280 1.00 76.06 90 PRO A N 1
ATOM 638 C CA . PRO A 1 90 ? -8.853 11.345 26.209 1.00 76.06 90 PRO A CA 1
ATOM 639 C C . PRO A 1 90 ? -7.474 10.677 26.335 1.00 76.06 90 PRO A C 1
ATOM 641 O O . PRO A 1 90 ? -6.831 10.387 25.330 1.00 76.06 90 PRO A O 1
ATOM 644 N N . SER A 1 91 ? -7.034 10.378 27.559 1.00 82.06 91 SER A N 1
ATOM 645 C CA . SER A 1 91 ? -5.788 9.654 27.837 1.00 82.06 91 SER A CA 1
ATOM 646 C C . SER A 1 91 ? -5.791 8.217 27.302 1.00 82.06 91 SER A C 1
ATOM 648 O O . SER A 1 91 ? -4.819 7.796 26.678 1.00 82.06 91 SER A O 1
ATOM 650 N N . ILE A 1 92 ? -6.886 7.474 27.492 1.00 78.19 92 ILE A N 1
ATOM 651 C CA . ILE A 1 92 ? -7.036 6.093 27.001 1.00 78.19 92 ILE A CA 1
ATOM 652 C C . ILE A 1 92 ? -7.175 6.094 25.477 1.00 78.19 92 ILE A C 1
ATOM 654 O O . ILE A 1 92 ? -6.556 5.271 24.802 1.00 78.19 92 ILE A O 1
ATOM 658 N N . ALA A 1 93 ? -7.922 7.056 24.926 1.00 77.12 93 ALA A N 1
ATOM 659 C CA . ALA A 1 93 ? -8.028 7.239 23.482 1.00 77.12 93 ALA A CA 1
ATOM 660 C C . ALA A 1 93 ? -6.656 7.512 22.839 1.00 77.12 93 ALA A C 1
ATOM 662 O O . ALA A 1 93 ? -6.312 6.906 21.825 1.00 77.12 93 ALA A O 1
ATOM 663 N N . GLY A 1 94 ? -5.851 8.384 23.455 1.00 78.62 94 GLY A N 1
ATOM 664 C CA . GLY A 1 94 ? -4.489 8.683 23.012 1.00 78.62 94 GLY A CA 1
ATOM 665 C C . GLY A 1 94 ? -3.553 7.475 23.105 1.00 78.62 94 GLY A C 1
ATOM 666 O O . GLY A 1 94 ? -2.794 7.214 22.172 1.00 78.62 94 GLY A O 1
ATOM 667 N N . ALA A 1 95 ? -3.645 6.688 24.181 1.00 83.50 95 ALA A N 1
ATOM 668 C CA . ALA A 1 95 ? -2.861 5.462 24.335 1.00 83.50 95 ALA A CA 1
ATOM 669 C C . ALA A 1 95 ? -3.198 4.420 23.252 1.00 83.50 95 ALA A C 1
ATOM 671 O O . ALA A 1 95 ? -2.294 3.866 22.623 1.00 83.50 95 ALA A O 1
ATOM 672 N N . LEU A 1 96 ? -4.488 4.197 22.976 1.00 80.00 96 LEU A N 1
ATOM 673 C CA . LEU A 1 96 ? -4.940 3.302 21.904 1.00 80.00 96 LEU A CA 1
ATOM 674 C C . LEU A 1 96 ? -4.504 3.794 20.517 1.00 80.00 96 LEU A C 1
ATOM 676 O O . LEU A 1 96 ? -4.074 2.993 19.687 1.00 80.00 96 LEU A O 1
ATOM 680 N N . MET A 1 97 ? -4.547 5.106 20.278 1.00 83.25 97 MET A N 1
ATOM 681 C CA . MET A 1 97 ? -4.067 5.712 19.035 1.00 83.25 97 MET A CA 1
ATOM 682 C C . MET A 1 97 ? -2.553 5.511 18.845 1.00 83.25 97 MET A C 1
ATOM 684 O O . MET A 1 97 ? -2.110 5.171 17.746 1.00 83.25 97 MET A O 1
ATOM 688 N N . GLY A 1 98 ? -1.764 5.632 19.918 1.00 82.19 98 GLY A N 1
ATOM 689 C CA . GLY A 1 98 ? -0.330 5.328 19.909 1.00 82.19 98 GLY A CA 1
ATOM 690 C C . GLY A 1 98 ? -0.034 3.855 19.602 1.00 82.19 98 GLY A C 1
ATOM 691 O O . GLY A 1 98 ? 0.776 3.557 18.724 1.00 82.19 98 GLY A O 1
ATOM 692 N N . LEU A 1 99 ? -0.741 2.928 20.258 1.00 83.56 99 LEU A N 1
ATOM 693 C CA . LEU A 1 99 ? -0.611 1.486 20.007 1.00 83.56 99 LEU A CA 1
ATOM 694 C C . LEU A 1 99 ? -0.989 1.108 18.567 1.00 83.56 99 LEU A C 1
ATOM 696 O O . LEU A 1 99 ? -0.296 0.311 17.932 1.00 83.56 99 LEU A O 1
ATOM 700 N N . SER A 1 100 ? -2.042 1.722 18.022 1.00 81.88 100 SER A N 1
ATOM 701 C CA . SER A 1 100 ? -2.458 1.527 16.629 1.00 81.88 100 SER A CA 1
ATOM 702 C C . SER A 1 100 ? -1.367 1.959 15.642 1.00 81.88 100 SER A C 1
ATOM 704 O O . SER A 1 100 ? -1.067 1.234 14.692 1.00 81.88 100 SER A O 1
ATOM 706 N N . SER A 1 101 ? -0.692 3.082 15.912 1.00 84.00 101 SER A N 1
ATOM 707 C CA . SER A 1 101 ? 0.417 3.572 15.084 1.00 84.00 101 SER A CA 1
ATOM 708 C C . SER A 1 101 ? 1.586 2.583 15.031 1.00 84.00 101 SER A C 1
ATOM 710 O O . SER A 1 101 ? 2.104 2.290 13.954 1.00 84.00 101 SER A O 1
ATOM 712 N N . ILE A 1 102 ? 1.949 1.978 16.169 1.00 87.75 102 ILE A N 1
ATOM 713 C CA . ILE A 1 102 ? 2.994 0.942 16.233 1.00 87.75 102 ILE A CA 1
ATOM 714 C C . ILE A 1 102 ? 2.584 -0.294 15.419 1.00 87.75 102 ILE A C 1
ATOM 716 O O . ILE A 1 102 ? 3.401 -0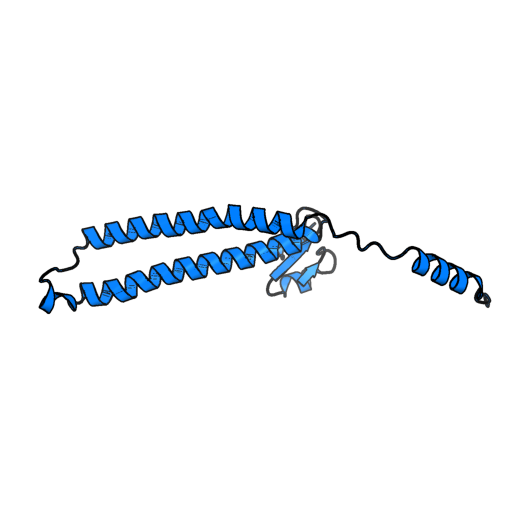.847 14.677 1.00 87.75 102 ILE A O 1
ATOM 720 N N . GLY A 1 103 ? 1.319 -0.716 15.504 1.00 84.62 103 GLY A N 1
ATOM 721 C CA . GLY A 1 103 ? 0.792 -1.833 14.714 1.00 84.62 103 GLY A CA 1
ATOM 722 C C . GLY A 1 103 ? 0.831 -1.562 13.205 1.00 84.62 103 GLY A C 1
ATOM 723 O O . GLY A 1 103 ? 1.330 -2.380 12.432 1.00 84.62 103 GLY A O 1
ATOM 724 N N . VAL A 1 104 ? 0.378 -0.378 12.788 1.00 87.25 104 VAL A N 1
ATOM 725 C CA . VAL A 1 104 ? 0.407 0.101 11.397 1.00 87.25 104 VAL A CA 1
ATOM 726 C C . VAL A 1 104 ? 1.839 0.222 10.870 1.00 87.25 104 VAL A C 1
ATOM 728 O O . VAL A 1 104 ? 2.132 -0.213 9.751 1.00 87.25 104 VAL A O 1
ATOM 731 N N . MET A 1 105 ? 2.756 0.753 11.679 1.00 87.50 105 MET A N 1
ATOM 732 C CA . MET A 1 105 ? 4.180 0.822 11.360 1.00 87.50 105 MET A CA 1
ATOM 733 C C . MET A 1 105 ? 4.752 -0.585 11.174 1.00 87.50 105 MET A C 1
ATOM 735 O O . MET A 1 105 ? 5.345 -0.871 10.139 1.00 87.50 105 MET A O 1
ATOM 739 N N . THR A 1 106 ? 4.498 -1.500 12.110 1.00 87.62 106 THR A N 1
ATOM 740 C CA . THR A 1 106 ? 4.960 -2.896 12.030 1.00 87.62 106 THR A CA 1
ATOM 741 C C . THR A 1 106 ? 4.436 -3.598 10.775 1.00 87.62 106 THR A C 1
ATOM 743 O O . THR A 1 106 ? 5.205 -4.250 10.067 1.00 87.62 106 THR A O 1
ATOM 746 N N . ASN A 1 107 ? 3.155 -3.417 10.434 1.00 86.69 107 ASN A N 1
ATOM 747 C CA . ASN A 1 107 ? 2.573 -3.962 9.203 1.00 86.69 107 ASN A CA 1
ATOM 748 C C . ASN A 1 107 ? 3.249 -3.386 7.945 1.00 86.69 107 ASN A C 1
ATOM 750 O O . ASN A 1 107 ? 3.480 -4.098 6.966 1.00 86.69 107 ASN A O 1
ATOM 754 N N . SER A 1 108 ? 3.623 -2.107 7.997 1.00 86.94 108 SER A N 1
ATOM 755 C CA . SER A 1 108 ? 4.353 -1.427 6.925 1.00 86.94 108 SER A CA 1
ATOM 756 C C . SER A 1 108 ? 5.795 -1.924 6.797 1.00 86.94 108 SER A C 1
ATOM 758 O O . SER A 1 108 ? 6.263 -2.116 5.681 1.00 86.94 108 SER A O 1
ATOM 760 N N . LEU A 1 109 ? 6.487 -2.229 7.899 1.00 88.56 109 LEU A N 1
ATOM 761 C CA . LEU A 1 109 ? 7.813 -2.857 7.851 1.00 88.56 109 LEU A CA 1
ATOM 762 C C . LEU A 1 109 ? 7.746 -4.301 7.330 1.00 88.56 109 LEU A C 1
ATOM 764 O O . LEU A 1 109 ? 8.620 -4.727 6.572 1.00 88.56 109 LEU A O 1
ATOM 768 N N . LEU A 1 110 ? 6.692 -5.048 7.674 1.00 88.81 110 LEU A N 1
ATOM 769 C CA . LEU A 1 110 ? 6.487 -6.427 7.216 1.00 88.81 110 LEU A CA 1
ATOM 770 C C . LEU A 1 110 ? 6.329 -6.527 5.688 1.00 88.81 110 LEU A C 1
ATOM 772 O O . LEU A 1 110 ? 6.627 -7.569 5.099 1.00 88.81 110 LEU A O 1
ATOM 776 N N . LEU A 1 111 ? 5.915 -5.440 5.030 1.00 90.31 111 LEU A N 1
ATOM 777 C CA . LEU A 1 111 ? 5.892 -5.332 3.571 1.00 90.31 111 LEU A CA 1
ATOM 778 C C . LEU A 1 111 ? 7.250 -5.678 2.948 1.00 90.31 111 LEU A C 1
ATOM 780 O O . LEU A 1 111 ? 7.289 -6.390 1.948 1.00 90.31 111 LEU A O 1
ATOM 784 N N . ARG A 1 112 ? 8.358 -5.236 3.560 1.00 88.56 112 ARG A N 1
ATOM 785 C CA . ARG A 1 112 ? 9.718 -5.495 3.064 1.00 88.56 112 ARG A CA 1
ATOM 786 C C . ARG A 1 112 ? 10.018 -6.992 2.991 1.00 88.56 112 ARG A C 1
ATOM 788 O O . ARG A 1 112 ? 10.568 -7.459 2.000 1.00 88.56 112 ARG A O 1
ATOM 795 N N . LEU A 1 113 ? 9.618 -7.746 4.015 1.00 86.75 113 LEU A N 1
ATOM 796 C CA . LEU A 1 113 ? 9.824 -9.197 4.081 1.00 86.75 113 LEU A CA 1
ATOM 797 C C . LEU A 1 113 ? 8.932 -9.942 3.076 1.00 86.75 113 LEU A C 1
ATOM 799 O O . LEU A 1 113 ? 9.383 -10.870 2.399 1.00 86.75 113 LEU A O 1
ATOM 803 N N . LYS A 1 114 ? 7.674 -9.503 2.933 1.00 87.12 114 LYS A N 1
ATOM 804 C CA . LYS A 1 114 ? 6.736 -10.047 1.937 1.00 87.12 114 LYS A CA 1
ATOM 805 C C . LYS A 1 114 ? 7.245 -9.827 0.514 1.00 87.12 114 LYS A C 1
ATOM 807 O O . LYS A 1 114 ? 7.203 -10.749 -0.295 1.00 87.12 114 LYS A O 1
ATOM 812 N N . PHE A 1 115 ? 7.755 -8.631 0.233 1.00 90.19 115 PHE A N 1
ATOM 813 C CA . PHE A 1 115 ? 8.315 -8.292 -1.067 1.00 90.19 115 PHE A CA 1
ATOM 814 C C . PHE A 1 115 ? 9.553 -9.136 -1.398 1.00 90.19 115 PHE A C 1
ATOM 816 O O . PHE A 1 115 ? 9.602 -9.720 -2.473 1.00 90.19 115 PHE A O 1
ATOM 823 N N . GLN A 1 116 ? 10.497 -9.304 -0.464 1.00 86.25 116 GLN A N 1
ATOM 824 C CA . GLN A 1 116 ? 11.663 -10.176 -0.687 1.00 86.25 116 GLN A CA 1
ATOM 825 C C . GLN A 1 116 ? 11.275 -11.630 -0.988 1.00 86.25 116 GLN A C 1
ATOM 827 O O . GLN A 1 116 ? 11.873 -12.269 -1.852 1.00 86.25 116 GLN A O 1
ATOM 832 N N . SER A 1 117 ? 10.250 -12.147 -0.306 1.00 84.38 117 SER A N 1
ATOM 833 C CA . SER A 1 117 ? 9.746 -13.504 -0.553 1.00 84.38 117 SER A CA 1
ATOM 834 C C . SER A 1 117 ? 9.159 -13.637 -1.963 1.00 84.38 117 SER A C 1
ATOM 836 O O . SER A 1 117 ? 9.477 -14.583 -2.677 1.00 84.38 117 SER A O 1
ATOM 838 N N . ARG A 1 118 ? 8.366 -12.648 -2.396 1.00 84.31 118 ARG A N 1
ATOM 839 C CA . ARG A 1 118 ? 7.790 -12.574 -3.750 1.00 84.31 118 ARG A CA 1
ATOM 840 C C . ARG A 1 118 ? 8.843 -12.419 -4.838 1.00 84.31 118 ARG A C 1
ATOM 842 O O . ARG A 1 118 ? 8.755 -13.073 -5.870 1.00 84.31 118 ARG A O 1
ATOM 849 N N . GLN A 1 119 ? 9.865 -11.604 -4.602 1.00 83.88 119 GLN A N 1
ATOM 850 C CA . GLN A 1 119 ? 10.956 -11.417 -5.553 1.00 83.88 119 GLN A CA 1
ATOM 851 C C . GLN A 1 119 ? 11.706 -12.733 -5.812 1.00 83.88 119 GLN A C 1
ATOM 853 O O . GLN A 1 119 ? 12.078 -13.012 -6.951 1.00 83.88 119 GLN A O 1
ATOM 858 N N . LYS A 1 120 ? 11.870 -13.567 -4.775 1.00 80.25 120 LYS A N 1
ATOM 859 C CA . LYS A 1 120 ? 12.468 -14.905 -4.880 1.00 80.25 120 LYS A CA 1
ATOM 860 C C . LYS A 1 120 ? 11.607 -15.888 -5.682 1.00 80.25 120 LYS A C 1
ATOM 862 O O . LYS A 1 120 ? 12.165 -16.761 -6.334 1.00 80.25 120 LYS A O 1
ATOM 867 N N . GLU A 1 121 ? 10.281 -15.748 -5.655 1.00 79.69 121 GLU A N 1
ATOM 868 C CA . GLU A 1 121 ? 9.371 -16.519 -6.519 1.00 79.69 121 GLU A CA 1
ATOM 869 C C . GLU A 1 121 ? 9.484 -16.068 -7.985 1.00 79.69 121 GLU A C 1
ATOM 871 O O . GLU A 1 121 ? 9.608 -16.907 -8.871 1.00 79.69 121 GLU A O 1
ATOM 876 N N . ILE A 1 122 ? 9.507 -14.752 -8.240 1.00 76.38 122 ILE A N 1
ATOM 877 C CA . ILE A 1 122 ? 9.579 -14.175 -9.598 1.00 76.38 122 ILE A CA 1
ATOM 878 C C . ILE A 1 122 ? 10.925 -14.475 -10.278 1.00 76.38 122 ILE A C 1
ATOM 880 O O . ILE A 1 122 ? 10.964 -14.754 -11.473 1.00 76.38 122 ILE A O 1
ATOM 884 N N . HIS A 1 123 ? 12.024 -14.433 -9.523 1.00 78.88 123 HIS A N 1
ATOM 885 C CA . HIS A 1 123 ? 13.385 -14.685 -10.017 1.00 78.88 123 HIS A CA 1
ATOM 886 C C . HIS A 1 123 ? 13.901 -16.095 -9.687 1.00 78.88 123 HIS A C 1
ATOM 888 O O . HIS A 1 123 ? 15.095 -16.364 -9.837 1.00 78.88 123 HIS A O 1
ATOM 894 N N . GLY A 1 124 ? 13.032 -16.985 -9.196 1.00 70.56 124 GLY A N 1
ATOM 895 C CA . GLY A 1 124 ? 13.371 -18.382 -8.933 1.00 70.56 124 GLY A CA 1
ATOM 896 C C . GLY A 1 124 ? 13.785 -19.114 -10.215 1.00 70.56 124 GLY A C 1
ATOM 897 O O . GLY A 1 124 ? 13.567 -18.594 -11.312 1.00 70.56 124 GLY A O 1
ATOM 898 N N . PRO A 1 125 ? 14.400 -20.309 -10.111 1.00 58.09 125 PRO A N 1
ATOM 899 C CA . PRO A 1 125 ? 14.818 -21.055 -11.288 1.00 58.09 125 PRO A CA 1
ATOM 900 C C . PRO A 1 125 ? 13.602 -21.254 -12.188 1.00 58.09 125 PRO A C 1
ATOM 902 O O . PRO A 1 125 ? 12.605 -21.853 -11.781 1.00 58.09 125 PRO A O 1
ATOM 905 N N . SER A 1 126 ? 13.681 -20.703 -13.400 1.00 56.72 126 SER A N 1
ATOM 906 C CA . SER A 1 126 ? 12.728 -20.989 -14.460 1.00 56.72 126 SER A CA 1
ATOM 907 C C . SER A 1 126 ? 12.674 -22.503 -14.553 1.00 56.72 126 SER A C 1
ATOM 909 O O . SER A 1 126 ? 13.721 -23.129 -14.724 1.00 56.72 126 SER A O 1
ATOM 911 N N . VAL A 1 127 ? 11.494 -23.099 -14.380 1.00 55.19 127 VAL A N 1
ATOM 912 C CA . VAL A 1 127 ? 11.306 -24.507 -14.722 1.00 55.19 127 VAL A CA 1
ATOM 913 C C . VAL A 1 127 ? 11.821 -24.631 -16.148 1.00 55.19 127 VAL A C 1
ATOM 915 O O . VAL A 1 127 ? 11.249 -24.032 -17.060 1.00 55.19 127 VAL A O 1
ATOM 918 N N . ILE A 1 128 ? 12.962 -25.302 -16.320 1.00 55.16 128 ILE A N 1
ATOM 919 C CA . ILE A 1 128 ? 13.453 -25.668 -17.638 1.00 55.16 128 ILE A CA 1
ATOM 920 C C . ILE A 1 128 ? 12.355 -26.578 -18.159 1.00 55.16 128 ILE A C 1
ATOM 922 O O . ILE A 1 128 ? 12.211 -27.712 -17.708 1.00 55.16 128 ILE A O 1
ATOM 926 N N . VAL A 1 129 ? 11.502 -26.035 -19.023 1.00 58.81 129 VAL A N 1
ATOM 927 C CA . VAL A 1 129 ? 10.611 -26.852 -19.828 1.00 58.81 129 VAL A CA 1
ATOM 928 C C . VAL A 1 129 ? 11.560 -27.630 -20.716 1.00 58.81 129 VAL A C 1
ATOM 930 O O . VAL A 1 129 ? 12.107 -27.095 -21.679 1.00 58.81 129 VAL A O 1
ATOM 933 N N . GLU A 1 130 ? 11.856 -28.853 -20.297 1.00 55.09 130 GLU A N 1
ATOM 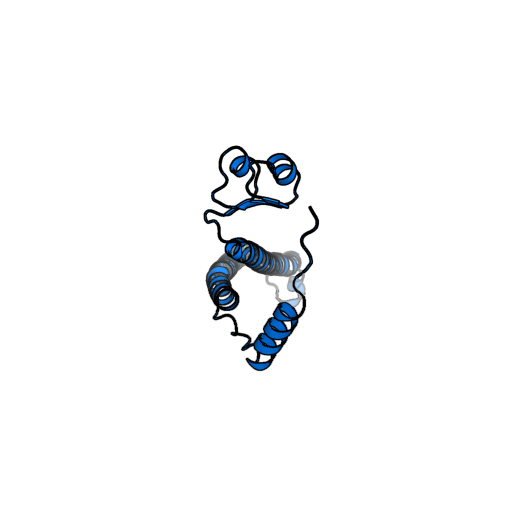934 C CA . GLU A 1 130 ? 12.645 -29.802 -21.055 1.00 55.09 130 GLU A CA 1
ATOM 935 C C . GLU A 1 130 ? 11.828 -30.098 -22.312 1.00 55.09 130 GLU A C 1
ATOM 937 O O . GLU A 1 130 ? 10.876 -30.875 -22.296 1.00 55.09 130 GLU A O 1
ATOM 942 N N . ILE A 1 131 ? 12.103 -29.349 -23.383 1.00 59.84 131 ILE A N 1
ATOM 943 C CA . ILE A 1 131 ? 11.497 -29.598 -24.686 1.00 59.84 131 ILE A CA 1
ATOM 944 C C . ILE A 1 131 ? 11.982 -30.995 -25.079 1.00 59.84 131 ILE A C 1
ATOM 946 O O . ILE A 1 131 ? 13.199 -31.172 -25.202 1.00 59.84 131 ILE A O 1
ATOM 950 N N . PRO A 1 132 ? 11.086 -31.984 -25.261 1.00 62.38 132 PRO A N 1
ATOM 951 C CA . PRO A 1 132 ? 11.491 -33.324 -25.654 1.00 62.38 132 PRO A CA 1
ATOM 952 C C . PRO A 1 132 ? 12.387 -33.241 -26.893 1.00 62.38 132 PRO A C 1
ATOM 954 O O . PRO A 1 132 ? 12.018 -32.608 -27.887 1.00 62.38 132 PRO A O 1
ATOM 957 N N . SER A 1 133 ? 13.569 -33.861 -26.830 1.00 60.66 133 SER A N 1
ATOM 958 C CA . SER A 1 133 ? 14.610 -33.814 -27.873 1.00 60.66 133 SER A CA 1
ATOM 959 C C . SER A 1 133 ? 14.135 -34.269 -29.257 1.00 60.66 133 SER A C 1
ATOM 961 O O . SER A 1 133 ? 14.794 -34.018 -30.263 1.00 60.66 133 SER A O 1
ATOM 963 N N . ASP A 1 134 ? 12.978 -34.917 -29.322 1.00 61.78 134 ASP A N 1
ATOM 964 C CA . ASP A 1 134 ? 12.410 -35.471 -30.546 1.00 61.78 134 ASP A CA 1
ATOM 965 C C . ASP A 1 134 ? 11.721 -34.396 -31.412 1.00 61.78 134 ASP A C 1
ATOM 967 O O . ASP A 1 134 ? 11.623 -34.533 -32.635 1.00 61.78 134 ASP A O 1
ATOM 971 N N . ALA A 1 135 ? 11.308 -33.272 -30.810 1.00 59.44 135 ALA A N 1
ATOM 972 C CA . ALA A 1 135 ? 10.672 -32.158 -31.520 1.00 59.44 135 ALA A CA 1
ATOM 973 C C . ALA A 1 135 ? 11.682 -31.242 -32.243 1.00 59.44 135 ALA A C 1
ATOM 975 O O . ALA A 1 135 ? 11.356 -30.623 -33.255 1.00 59.44 135 ALA A O 1
ATOM 976 N N . SER A 1 136 ? 12.929 -31.162 -31.767 1.00 58.28 136 SER A N 1
ATOM 977 C CA . SER A 1 136 ? 13.973 -30.336 -32.395 1.00 58.28 136 SER A CA 1
ATOM 978 C C . SER A 1 136 ? 14.569 -30.989 -33.650 1.00 58.28 136 SER A C 1
ATOM 980 O O . SER A 1 136 ? 14.925 -30.293 -34.605 1.00 58.28 136 SER A O 1
ATOM 982 N N . ASN A 1 137 ? 14.620 -32.325 -33.696 1.00 59.06 137 ASN A N 1
ATOM 983 C CA . ASN A 1 137 ? 15.119 -33.081 -34.849 1.00 59.06 137 ASN A CA 1
ATOM 984 C C . ASN A 1 137 ? 14.140 -33.119 -36.031 1.00 59.06 137 ASN A C 1
ATOM 986 O O . ASN A 1 137 ? 14.575 -33.174 -37.183 1.00 59.06 137 ASN A O 1
ATOM 990 N N . SER A 1 138 ? 12.833 -33.069 -35.773 1.00 56.97 138 SER A N 1
ATOM 991 C CA . SER A 1 138 ? 11.805 -33.019 -36.823 1.00 56.97 138 SER A CA 1
ATOM 992 C C . SER A 1 138 ? 11.754 -31.644 -37.501 1.00 56.97 138 SER A C 1
ATOM 994 O O . SER A 1 138 ? 11.742 -31.570 -38.730 1.00 56.97 138 SER A O 1
ATOM 996 N N . LEU A 1 139 ? 11.867 -30.560 -36.725 1.00 60.19 139 LEU A N 1
ATOM 997 C CA . LEU A 1 139 ? 11.864 -29.188 -37.246 1.00 60.19 139 LEU A CA 1
ATOM 998 C C . LEU A 1 139 ? 13.109 -28.863 -38.097 1.00 60.19 139 LEU A C 1
ATOM 1000 O O . LEU A 1 139 ? 13.017 -28.172 -39.113 1.00 60.19 139 LEU A O 1
ATOM 1004 N N . ASN A 1 140 ? 14.279 -29.390 -37.714 1.00 58.41 140 ASN A N 1
ATOM 1005 C CA . ASN A 1 140 ? 15.509 -29.238 -38.498 1.00 58.41 140 ASN A CA 1
ATOM 1006 C C . ASN A 1 140 ? 15.472 -30.038 -39.809 1.00 58.41 140 ASN A C 1
ATOM 1008 O O . ASN A 1 140 ? 15.975 -29.559 -40.825 1.00 58.41 140 ASN A O 1
ATOM 1012 N N . GLN A 1 141 ? 14.846 -31.220 -39.824 1.00 58.53 141 GLN A N 1
ATOM 1013 C CA . GLN A 1 141 ? 14.701 -32.010 -41.050 1.00 58.53 141 GLN A CA 1
ATOM 1014 C C . GLN A 1 141 ? 13.730 -31.383 -42.056 1.00 58.53 141 GLN A C 1
ATOM 1016 O O . GLN A 1 141 ? 13.979 -31.453 -43.259 1.00 58.53 141 GLN A O 1
ATOM 1021 N N . GLU A 1 142 ? 12.660 -30.738 -41.591 1.00 57.41 142 GLU A N 1
ATOM 1022 C CA . GLU A 1 142 ? 11.697 -30.066 -42.470 1.00 57.41 142 GLU A CA 1
ATOM 1023 C C . GLU A 1 142 ? 12.304 -28.813 -43.125 1.00 57.41 142 GLU A C 1
ATOM 1025 O O . GLU A 1 142 ? 12.159 -28.597 -44.330 1.00 57.41 142 GLU A O 1
ATOM 1030 N N . LYS A 1 143 ? 13.110 -28.050 -42.373 1.00 53.94 143 LYS A N 1
ATOM 1031 C CA . LYS A 1 143 ? 13.807 -26.851 -42.870 1.00 53.94 143 LYS A CA 1
ATOM 1032 C C . LYS A 1 143 ? 14.926 -27.155 -43.879 1.00 53.94 143 LYS A C 1
ATOM 1034 O O . LYS A 1 143 ? 15.291 -26.285 -44.666 1.00 53.94 143 LYS A O 1
ATOM 1039 N N . LEU A 1 144 ? 15.450 -28.384 -43.889 1.00 56.81 144 LEU A N 1
ATOM 1040 C CA . LEU A 1 144 ? 16.470 -28.849 -44.840 1.00 56.81 144 LEU A CA 1
ATOM 1041 C C . LEU A 1 144 ? 15.887 -29.371 -46.166 1.00 56.81 144 LEU A C 1
ATOM 1043 O O . LEU A 1 144 ? 16.632 -29.498 -47.136 1.00 56.81 144 LEU A O 1
ATOM 1047 N N . ARG A 1 145 ? 14.579 -29.666 -46.246 1.00 54.19 145 ARG A N 1
ATOM 1048 C CA . ARG A 1 145 ? 13.959 -30.227 -47.464 1.00 54.19 145 ARG A CA 1
ATOM 1049 C C . ARG A 1 145 ? 13.466 -29.195 -48.478 1.00 54.19 145 ARG A C 1
ATOM 1051 O O . ARG A 1 145 ? 13.240 -29.566 -49.626 1.00 54.19 145 ARG A O 1
ATOM 1058 N N . HIS A 1 146 ? 13.356 -27.920 -48.106 1.00 59.06 146 HIS A N 1
ATOM 1059 C CA . HIS A 1 146 ? 12.936 -26.859 -49.026 1.00 59.06 146 HIS A CA 1
ATOM 1060 C C . HIS A 1 146 ? 13.844 -25.623 -48.937 1.00 59.06 146 HIS A C 1
ATOM 1062 O O . HIS A 1 146 ? 13.512 -24.656 -48.249 1.00 59.06 146 HIS A O 1
ATOM 1068 N N . PRO A 1 147 ? 14.986 -25.614 -49.652 1.00 52.94 147 PRO A N 1
ATOM 1069 C CA . PRO A 1 147 ? 15.696 -24.375 -49.921 1.00 52.94 147 PRO A CA 1
ATOM 1070 C C . PRO A 1 147 ? 14.840 -23.546 -50.888 1.00 52.94 147 PRO A C 1
ATOM 1072 O O . PRO A 1 147 ? 14.587 -23.958 -52.020 1.00 52.94 147 PRO A O 1
ATOM 1075 N N . TYR A 1 148 ? 14.342 -22.397 -50.430 1.00 49.56 148 TYR A N 1
ATOM 1076 C CA . TYR A 1 148 ? 13.668 -21.427 -51.296 1.00 49.56 148 TYR A CA 1
ATOM 1077 C C . TYR A 1 148 ? 14.556 -21.093 -52.511 1.00 49.56 148 TYR A C 1
ATOM 1079 O O . TYR A 1 148 ? 15.757 -20.870 -52.329 1.00 49.56 148 TYR A O 1
ATOM 1087 N N . PRO A 1 149 ? 14.006 -21.008 -53.736 1.00 53.19 149 PRO A N 1
ATOM 1088 C CA . PRO A 1 149 ? 14.757 -20.504 -54.873 1.00 53.19 149 PRO A CA 1
ATOM 1089 C C . PRO A 1 149 ? 14.967 -18.998 -54.694 1.00 53.19 149 PRO A C 1
ATOM 1091 O O . PRO A 1 149 ? 14.019 -18.226 -54.562 1.00 53.19 149 PRO A O 1
ATOM 1094 N N . THR A 1 150 ? 16.225 -18.574 -54.687 1.00 53.75 150 THR A N 1
ATOM 1095 C CA . THR A 1 150 ? 16.611 -17.169 -54.778 1.00 53.75 150 THR A CA 1
ATOM 1096 C C . THR A 1 150 ? 16.288 -16.655 -56.183 1.00 53.75 150 THR A C 1
ATOM 1098 O O . THR A 1 150 ? 16.995 -16.953 -57.145 1.00 53.75 150 THR A O 1
ATOM 1101 N N . SER A 1 151 ? 15.205 -15.890 -56.329 1.00 53.44 151 SER A N 1
ATOM 1102 C CA . SER A 1 151 ? 14.953 -15.093 -57.534 1.00 53.44 151 SER A CA 1
ATOM 1103 C C . SER A 1 151 ? 15.651 -13.737 -57.416 1.00 53.44 151 SER A C 1
ATOM 1105 O O . SER A 1 151 ? 15.496 -13.047 -56.408 1.00 53.44 151 SER A O 1
ATOM 1107 N N . ARG A 1 152 ? 16.437 -13.428 -58.452 1.00 49.00 152 ARG A N 1
ATOM 1108 C CA . ARG A 1 152 ? 17.091 -12.144 -58.740 1.00 49.00 152 ARG A CA 1
ATOM 1109 C C . ARG A 1 152 ? 16.106 -10.989 -58.868 1.00 49.00 152 ARG A C 1
ATOM 1111 O O . ARG A 1 152 ? 14.964 -11.254 -59.302 1.00 49.00 152 ARG A O 1
#

Organism: Nicotiana tabacum (NCBI:txid4097)

InterPro domains:
  IPR001757 P-type ATPase [PR00120] (2-18)
  IPR001757 P-type ATPase [PR00120] (33-58)
  IPR001757 P-type ATPase [TIGR01494] (1-92)
  IPR023214 HAD superfamily [G3DSA:3.40.50.1000] (1-69)
  IPR036412 HAD-like superfamily [SSF56784] (1-109)

Foldseek 3Di:
DEEQCPPCLVVLLVDPAREHECCNPDSRVVRGPYYHPHNDPLVVVLVVVLVVLQVVLVVVLVCLVVVCVVVLVVQQVCVCCVPPVDHDDVVNVVVVVVVSVVVSVVSVVVSVVVSVVVSCVSPPPDPPPPPPPVVVVVVVVVVVPDDDDDDD

Secondary structure (DSSP, 8-state):
-EE-SSS-HHHHHHSSS-EE-TT-TTHHHHH-SEE-SSS-THHHHHHHHHHHHHHHHHHHHHHHHHHHHHHHHHHHTTTTHHHH-----HHHHHHHHHHHHHHHHHHHHHHHHHHHHHHHHHTSPP------HHHHHHHHHHHHH-------